Protein AF-A0A6A6H2M7-F1 (afdb_monomer_lite)

pLDDT: mean 72.48, std 18.41, range [35.44, 94.12]

Secondary structure (DSSP, 8-state):
----THHHHHHHHHHHHTSHHHHTS---TTTTTSTTHHHHS-HHHHHHHHHHHHHHHHHH-HHHHHH-PPPTT--TT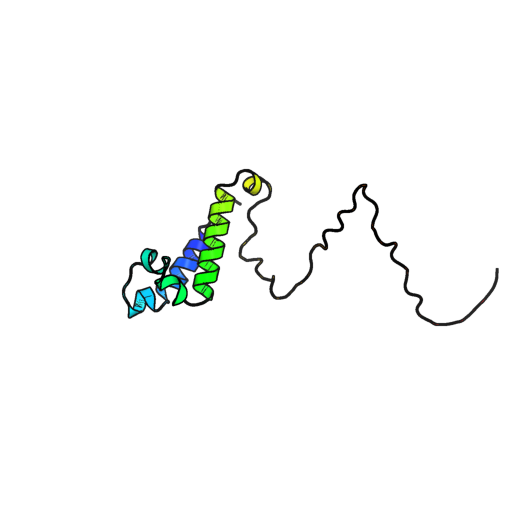TT---S------TTS--SS--PPP----------

Foldseek 3Di:
DALDCVVLVVQLVVQLVPWCCCVPVVDDSVVCLDPPNVVVGDPSNVVSSVVSVQSVVLVVDPVNRVVHDDPPVPPCVVPDPDDDPPQDDDPPDGPDDPDDDDPDDDDDDDD

Organism: Viridothelium virens (NCBI:txid1048519)

Structure (mmCIF, N/CA/C/O backbone):
data_AF-A0A6A6H2M7-F1
#
_entry.id   AF-A0A6A6H2M7-F1
#
loop_
_atom_site.group_PDB
_atom_site.id
_atom_site.type_symbol
_atom_site.label_atom_id
_atom_site.label_alt_id
_atom_site.label_comp_id
_atom_site.label_asym_id
_atom_site.label_entity_id
_atom_site.label_seq_id
_atom_site.pdbx_PDB_ins_code
_atom_site.Cartn_x
_atom_site.Cartn_y
_atom_site.Cartn_z
_atom_site.occupancy
_atom_site.B_iso_or_equiv
_atom_site.auth_seq_id
_atom_site.auth_comp_id
_atom_site.auth_asym_id
_atom_site.auth_atom_id
_atom_site.pdbx_PDB_model_num
ATOM 1 N N . MET A 1 1 ? 5.577 -1.179 -19.231 1.00 47.97 1 MET A N 1
ATOM 2 C CA . MET A 1 1 ? 5.882 0.276 -19.202 1.00 47.97 1 MET A CA 1
ATOM 3 C C . MET A 1 1 ? 4.599 1.019 -19.580 1.00 47.97 1 MET A C 1
ATOM 5 O O . MET A 1 1 ? 3.979 0.557 -20.525 1.00 47.97 1 MET A O 1
ATOM 9 N N . PRO A 1 2 ? 4.151 2.091 -18.899 1.00 48.16 2 PRO A N 1
ATOM 10 C CA . PRO A 1 2 ? 4.833 2.867 -17.879 1.00 48.16 2 PRO A CA 1
ATOM 11 C C . PRO A 1 2 ? 4.536 2.357 -16.466 1.00 48.16 2 PRO A C 1
ATOM 13 O O . PRO A 1 2 ? 3.499 1.774 -16.171 1.00 48.16 2 PRO A O 1
ATOM 16 N N . SER A 1 3 ? 5.510 2.605 -15.609 1.00 61.38 3 SER A N 1
ATOM 17 C CA . SER A 1 3 ? 5.536 2.488 -14.157 1.00 61.38 3 SER A CA 1
ATOM 18 C C . SER A 1 3 ? 4.412 3.284 -13.479 1.00 61.38 3 SER A C 1
ATOM 20 O O . SER A 1 3 ? 4.663 4.333 -12.882 1.00 61.38 3 SER A O 1
ATOM 22 N N . SER A 1 4 ? 3.163 2.848 -13.621 1.00 70.50 4 SER A N 1
ATOM 23 C CA . SER A 1 4 ? 2.044 3.455 -12.910 1.00 70.50 4 SER A CA 1
ATOM 24 C C . SER A 1 4 ? 1.872 2.731 -11.579 1.00 70.50 4 SER A C 1
ATOM 26 O O . SER A 1 4 ? 1.836 1.506 -11.524 1.00 70.50 4 SER A O 1
ATOM 28 N N . CYS A 1 5 ? 1.779 3.474 -10.479 1.00 83.81 5 CYS A N 1
ATOM 29 C CA . CYS A 1 5 ? 1.589 2.899 -9.143 1.00 83.81 5 CYS A CA 1
ATOM 30 C C . CYS A 1 5 ? 0.189 2.284 -8.941 1.00 83.81 5 CYS A C 1
ATOM 32 O O . CYS A 1 5 ? -0.294 2.237 -7.811 1.00 83.81 5 CYS A O 1
ATOM 34 N N . GLN A 1 6 ? -0.494 1.893 -10.021 1.00 86.69 6 GLN A N 1
ATOM 35 C CA . GLN A 1 6 ? -1.862 1.386 -10.026 1.00 86.69 6 GLN A CA 1
ATOM 36 C C . GLN A 1 6 ? -1.941 0.020 -9.347 1.00 86.69 6 GLN A C 1
ATOM 38 O O . GLN A 1 6 ? -2.746 -0.131 -8.434 1.00 86.69 6 GLN A O 1
ATOM 43 N N . ASP A 1 7 ? -1.047 -0.910 -9.687 1.00 86.25 7 ASP A N 1
ATOM 44 C CA . ASP A 1 7 ? -1.048 -2.259 -9.101 1.00 86.25 7 ASP A CA 1
ATOM 45 C C . ASP A 1 7 ? -0.770 -2.217 -7.594 1.00 86.25 7 ASP A C 1
ATOM 47 O O . ASP A 1 7 ? -1.468 -2.840 -6.797 1.00 86.25 7 ASP A O 1
ATOM 51 N N . ILE A 1 8 ? 0.194 -1.388 -7.179 1.00 87.38 8 ILE A N 1
ATOM 52 C CA . ILE A 1 8 ? 0.514 -1.178 -5.761 1.00 87.38 8 ILE A CA 1
ATOM 53 C C . ILE A 1 8 ? -0.660 -0.513 -5.042 1.00 87.38 8 ILE A C 1
ATOM 55 O O . ILE A 1 8 ? -0.989 -0.886 -3.919 1.00 87.38 8 ILE A O 1
ATOM 59 N N . ARG A 1 9 ? -1.324 0.458 -5.682 1.00 90.44 9 ARG A N 1
ATOM 60 C CA . ARG A 1 9 ? -2.515 1.103 -5.119 1.00 90.44 9 ARG A CA 1
ATOM 61 C C . ARG A 1 9 ? -3.657 0.103 -4.950 1.00 90.44 9 ARG A C 1
ATOM 63 O O . ARG A 1 9 ? -4.314 0.140 -3.915 1.00 90.44 9 ARG A O 1
ATOM 70 N N . ALA A 1 10 ? -3.886 -0.770 -5.927 1.00 90.94 10 ALA A N 1
ATOM 71 C CA . ALA A 1 10 ? -4.912 -1.805 -5.858 1.00 90.94 10 ALA A CA 1
ATOM 72 C C . ALA A 1 10 ? -4.607 -2.811 -4.737 1.00 90.94 10 ALA A C 1
ATOM 74 O O . ALA A 1 10 ? -5.476 -3.093 -3.913 1.00 90.94 10 ALA A O 1
ATOM 75 N N . ALA A 1 11 ? -3.354 -3.265 -4.632 1.00 90.69 11 ALA A N 1
ATOM 76 C CA . ALA A 1 11 ? -2.908 -4.140 -3.552 1.00 90.69 11 ALA A CA 1
ATOM 77 C C . ALA A 1 11 ? -3.044 -3.480 -2.168 1.00 90.69 11 ALA A C 1
ATOM 79 O O . ALA A 1 11 ? -3.492 -4.121 -1.218 1.00 90.69 11 ALA A O 1
ATOM 80 N N . LEU A 1 12 ? -2.704 -2.192 -2.047 1.00 91.75 12 LEU A N 1
ATOM 81 C CA . LEU A 1 12 ? -2.853 -1.425 -0.809 1.00 91.75 12 LEU A CA 1
ATOM 82 C C . LEU A 1 12 ? -4.331 -1.261 -0.436 1.00 91.75 12 LEU A C 1
ATOM 84 O O . LEU A 1 12 ? -4.689 -1.481 0.718 1.00 91.75 12 LEU A O 1
ATOM 88 N N . ALA A 1 13 ? -5.197 -0.945 -1.401 1.00 92.38 13 ALA A N 1
ATOM 89 C CA . ALA A 1 13 ? -6.638 -0.849 -1.180 1.00 92.38 13 ALA A CA 1
ATOM 90 C C . ALA A 1 13 ? -7.233 -2.183 -0.700 1.00 92.38 13 ALA A C 1
ATOM 92 O O . ALA A 1 13 ? -7.996 -2.195 0.263 1.00 92.38 13 ALA A O 1
ATOM 93 N N . ALA A 1 14 ? -6.825 -3.304 -1.303 1.00 92.25 14 ALA A N 1
ATOM 94 C CA . ALA A 1 14 ? -7.218 -4.636 -0.850 1.00 92.25 14 ALA A CA 1
ATOM 95 C C . ALA A 1 14 ? -6.693 -4.947 0.563 1.00 92.25 14 ALA A C 1
ATOM 97 O O . ALA A 1 14 ? -7.400 -5.557 1.361 1.00 92.25 14 ALA A O 1
ATOM 98 N N . CYS A 1 15 ? -5.477 -4.506 0.901 1.00 94.12 15 CYS A N 1
ATOM 99 C CA . CYS A 1 15 ? -4.918 -4.679 2.243 1.00 94.12 15 CYS A CA 1
ATOM 100 C C . CYS A 1 15 ? -5.725 -3.908 3.296 1.00 94.12 15 CYS A C 1
ATOM 102 O O . CYS A 1 15 ? -6.094 -4.472 4.320 1.00 94.12 15 CYS A O 1
ATOM 104 N N . LEU A 1 16 ? -6.054 -2.642 3.018 1.00 92.56 16 LEU A N 1
ATOM 105 C CA . LEU A 1 16 ? -6.845 -1.804 3.923 1.00 92.56 16 LEU A CA 1
ATOM 106 C C . LEU A 1 16 ? -8.292 -2.284 4.060 1.00 92.56 16 LEU A C 1
ATOM 108 O O . LEU A 1 16 ? -8.860 -2.171 5.135 1.00 92.56 16 LEU A O 1
ATOM 112 N N . ALA A 1 17 ? -8.888 -2.844 3.006 1.00 90.88 17 ALA A N 1
ATOM 113 C CA . ALA A 1 17 ? -10.233 -3.412 3.087 1.00 90.88 17 ALA A CA 1
ATOM 114 C C . ALA A 1 17 ? -10.318 -4.625 4.031 1.00 90.88 17 ALA A C 1
ATOM 116 O O . ALA A 1 17 ? -11.388 -4.899 4.562 1.00 90.88 17 ALA A O 1
ATOM 117 N N . ASN A 1 18 ? -9.202 -5.332 4.237 1.00 90.69 18 ASN A N 1
ATOM 118 C CA . ASN A 1 18 ? -9.109 -6.486 5.130 1.00 90.69 18 ASN A CA 1
ATOM 119 C C . ASN A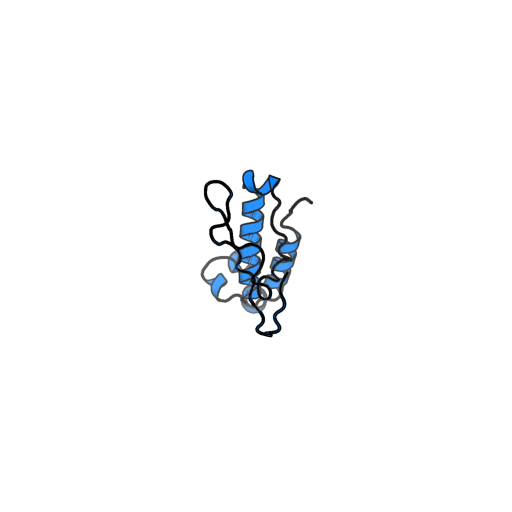 1 18 ? -8.511 -6.146 6.505 1.00 90.69 18 ASN A C 1
ATOM 121 O O . ASN A 1 18 ? -8.374 -7.043 7.331 1.00 90.69 18 ASN A O 1
ATOM 125 N N . SER A 1 19 ? -8.103 -4.896 6.751 1.00 91.81 19 SER A N 1
ATOM 126 C CA . SER A 1 19 ? -7.476 -4.520 8.018 1.00 91.81 19 SER A CA 1
ATOM 127 C C . SER A 1 19 ? -8.502 -4.074 9.058 1.00 91.81 19 SER A C 1
ATOM 129 O O . SER A 1 19 ? -9.540 -3.484 8.740 1.00 91.81 19 SER A O 1
ATOM 131 N N . ASP A 1 20 ? -8.165 -4.295 10.328 1.00 91.44 20 ASP A N 1
ATOM 132 C CA . ASP A 1 20 ? -9.037 -3.974 11.462 1.00 91.44 20 ASP A CA 1
ATOM 133 C C . ASP A 1 20 ? -9.357 -2.474 11.552 1.00 91.44 20 ASP A C 1
ATOM 135 O O . ASP A 1 20 ? -10.467 -2.097 11.922 1.00 91.44 20 ASP A O 1
ATOM 139 N N . CYS A 1 21 ? -8.442 -1.606 11.106 1.00 91.31 21 CYS A N 1
ATOM 140 C CA . CYS A 1 21 ? -8.663 -0.157 11.073 1.00 91.31 21 CYS A CA 1
ATOM 141 C C . CYS A 1 21 ? -9.905 0.248 10.251 1.00 91.31 21 CYS A C 1
ATOM 143 O O . CYS A 1 21 ? -10.613 1.189 10.612 1.00 91.31 21 CYS A O 1
ATOM 145 N N . VAL A 1 22 ? -10.202 -0.463 9.156 1.00 92.88 22 VAL A N 1
ATOM 146 C CA . VAL A 1 22 ? -11.379 -0.177 8.316 1.00 92.88 22 VAL A CA 1
ATOM 147 C C . VAL A 1 22 ? -12.564 -1.063 8.701 1.00 92.88 22 VAL A C 1
ATOM 149 O O . VAL A 1 22 ? -13.698 -0.584 8.730 1.00 92.88 22 VAL A O 1
ATOM 152 N N . LEU A 1 23 ? -12.329 -2.341 9.011 1.00 91.06 23 LEU A N 1
ATOM 153 C CA . LEU A 1 23 ? -13.399 -3.297 9.309 1.00 91.06 23 LEU A CA 1
ATOM 154 C C . LEU A 1 23 ? -14.001 -3.116 10.709 1.00 91.06 23 LEU A C 1
ATOM 156 O O . LEU A 1 23 ? -15.229 -3.126 10.857 1.00 91.06 23 LEU A O 1
ATOM 160 N N . VAL A 1 24 ? -13.147 -2.944 11.718 1.00 90.56 24 VAL A N 1
ATOM 161 C CA . VAL A 1 24 ? -13.530 -2.859 13.133 1.00 90.56 24 VAL A CA 1
ATOM 162 C C . VAL A 1 24 ? -13.745 -1.404 13.526 1.00 90.56 24 VAL A C 1
ATOM 164 O O . VAL A 1 24 ? -14.846 -1.044 13.936 1.00 90.56 24 VAL A O 1
ATOM 167 N N . GLU A 1 25 ? -12.737 -0.552 13.330 1.00 88.19 25 GLU A N 1
ATOM 168 C CA . GLU A 1 25 ? -12.798 0.849 13.773 1.00 88.19 25 GLU A CA 1
ATOM 169 C C . GLU A 1 25 ? -13.568 1.773 12.819 1.00 88.19 25 GLU A C 1
ATOM 171 O O . GLU A 1 25 ? -13.889 2.903 13.178 1.00 88.19 25 GLU A O 1
ATOM 176 N N . ARG A 1 26 ? -13.910 1.299 11.610 1.00 91.00 26 ARG A N 1
ATOM 177 C CA . ARG A 1 26 ? -14.689 2.049 10.601 1.00 91.00 26 ARG A CA 1
ATOM 178 C C . ARG A 1 26 ? -14.061 3.388 10.201 1.00 91.00 26 ARG A C 1
ATOM 180 O O . ARG A 1 26 ? -14.755 4.282 9.709 1.00 91.00 26 ARG A O 1
ATOM 187 N N . ASN A 1 27 ? -12.744 3.507 10.338 1.00 89.31 27 ASN A N 1
ATOM 188 C CA . ASN A 1 27 ? -12.007 4.672 9.875 1.00 89.31 27 ASN A CA 1
ATOM 189 C C . ASN A 1 27 ? -11.964 4.712 8.342 1.00 89.31 27 ASN A C 1
ATOM 191 O O . ASN A 1 27 ? -12.052 3.692 7.650 1.00 89.31 27 ASN A O 1
ATOM 195 N N . LYS A 1 28 ? -11.790 5.910 7.775 1.00 91.62 28 LYS A N 1
ATOM 196 C CA . LYS A 1 28 ? -11.544 6.035 6.334 1.00 91.62 28 LYS A CA 1
ATOM 197 C C . LYS A 1 28 ? -10.166 5.454 6.024 1.00 91.62 28 LYS A C 1
ATOM 199 O O . LYS A 1 28 ? -9.200 5.707 6.739 1.00 91.62 28 LYS A O 1
ATOM 204 N N . ALA A 1 29 ? -10.042 4.777 4.883 1.00 89.75 29 ALA A N 1
ATOM 205 C CA . ALA A 1 29 ? -8.777 4.191 4.429 1.00 89.75 29 ALA A CA 1
ATOM 206 C C . ALA A 1 29 ? -7.602 5.196 4.406 1.00 89.75 29 ALA A C 1
ATOM 208 O O . ALA A 1 29 ? -6.459 4.823 4.651 1.00 89.75 29 ALA A O 1
ATOM 209 N N . GLY A 1 30 ? -7.875 6.479 4.135 1.00 89.50 30 GLY A N 1
ATOM 210 C CA . GLY A 1 30 ? -6.862 7.539 4.174 1.00 89.50 30 GLY A CA 1
ATOM 211 C C . GLY A 1 30 ? -6.383 7.906 5.583 1.00 89.50 30 GLY A C 1
ATOM 212 O O . GLY A 1 30 ? -5.221 8.270 5.741 1.00 89.50 30 GLY A O 1
ATOM 213 N N . ASP A 1 31 ? -7.244 7.775 6.592 1.00 91.00 31 ASP A N 1
ATOM 214 C CA . ASP A 1 31 ? -6.909 8.074 7.987 1.00 91.00 31 ASP A CA 1
ATOM 215 C C . ASP A 1 31 ? -6.111 6.926 8.619 1.00 91.00 31 ASP A C 1
ATOM 217 O O . ASP A 1 31 ? -5.167 7.181 9.359 1.00 91.00 31 ASP A O 1
ATOM 221 N N . CYS A 1 32 ? -6.355 5.678 8.198 1.00 91.75 32 CYS A N 1
ATOM 222 C CA . CYS A 1 32 ? -5.531 4.520 8.573 1.00 91.75 32 CYS A CA 1
ATOM 223 C C . CYS A 1 32 ? -4.059 4.636 8.128 1.00 91.75 32 CYS A C 1
ATOM 225 O O . CYS A 1 32 ? -3.185 3.971 8.673 1.00 91.75 32 CYS A O 1
ATOM 227 N N . LEU A 1 33 ? -3.761 5.460 7.116 1.00 91.31 33 LEU A N 1
ATOM 228 C CA . LEU A 1 33 ? -2.398 5.670 6.610 1.00 91.31 33 LEU A CA 1
ATOM 229 C C . LEU A 1 33 ? -1.648 6.815 7.311 1.00 91.31 33 LEU A C 1
ATOM 231 O O . LEU A 1 33 ? -0.497 7.092 6.947 1.00 91.31 33 LEU A O 1
ATOM 235 N N . ARG A 1 34 ? -2.275 7.472 8.293 1.00 91.00 34 ARG A N 1
ATOM 236 C CA . ARG A 1 34 ? -1.683 8.538 9.107 1.00 91.00 34 ARG A CA 1
ATOM 237 C C . ARG A 1 34 ? -1.319 8.029 10.500 1.00 91.00 34 ARG A C 1
ATOM 239 O O . ARG A 1 34 ? -1.904 7.077 11.008 1.00 91.00 34 ARG A O 1
ATOM 246 N N . GLU A 1 35 ? -0.332 8.665 11.114 1.00 90.19 35 GLU A N 1
ATOM 247 C CA . GLU A 1 35 ? -0.013 8.423 12.522 1.00 90.19 35 GLU A CA 1
ATOM 248 C C . GLU A 1 35 ? -1.185 8.882 13.407 1.00 90.19 35 GLU A C 1
ATOM 250 O O . GLU A 1 35 ? -1.804 9.905 13.090 1.00 90.19 35 GLU A O 1
ATOM 255 N N . PRO A 1 36 ? -1.522 8.150 14.489 1.00 88.81 36 PRO A N 1
ATOM 256 C CA . PRO A 1 36 ? -0.842 6.962 15.040 1.00 88.81 36 PRO A CA 1
ATOM 257 C C . PRO A 1 36 ? -1.335 5.602 14.491 1.00 88.81 36 PRO A C 1
ATOM 259 O O . PRO A 1 36 ? -0.743 4.566 14.777 1.00 88.81 36 PRO A O 1
ATOM 262 N N . LEU A 1 37 ? -2.392 5.580 13.675 1.00 87.75 37 LEU A N 1
ATOM 263 C CA . LEU A 1 37 ? -3.070 4.347 13.232 1.00 87.75 37 LEU A CA 1
ATOM 264 C C . LEU A 1 37 ? -2.227 3.484 12.276 1.00 87.75 37 LEU A C 1
ATOM 266 O O . LEU A 1 37 ? -2.488 2.299 12.102 1.00 87.75 37 LEU A O 1
ATOM 270 N N . VAL A 1 38 ? -1.190 4.049 11.658 1.00 88.56 38 VAL A N 1
ATOM 271 C CA . VAL A 1 38 ? -0.266 3.286 10.800 1.00 88.56 38 VAL A CA 1
ATOM 272 C C . VAL A 1 38 ? 0.430 2.161 11.558 1.00 88.56 38 VAL A C 1
ATOM 274 O O . VAL A 1 38 ? 0.690 1.110 10.971 1.00 88.56 38 VAL A O 1
ATOM 277 N N . GLU A 1 39 ? 0.753 2.376 12.832 1.00 86.69 39 GLU A N 1
ATOM 278 C CA . GLU A 1 39 ? 1.511 1.406 13.625 1.00 86.69 39 GLU A CA 1
ATOM 279 C C . GLU A 1 39 ? 0.673 0.179 13.986 1.00 86.69 39 GLU A C 1
ATOM 281 O O . GLU A 1 39 ? 1.213 -0.919 14.084 1.00 86.69 39 GLU A O 1
ATOM 286 N N . THR A 1 40 ? -0.649 0.339 14.097 1.00 88.19 40 THR A N 1
ATOM 287 C CA . THR A 1 40 ? -1.579 -0.763 14.383 1.00 88.19 40 THR A CA 1
ATOM 288 C C . THR A 1 40 ? -1.908 -1.597 13.144 1.00 88.19 40 THR A C 1
ATOM 290 O O . THR A 1 40 ? -2.455 -2.693 13.262 1.00 88.19 40 THR A O 1
ATOM 293 N N . LEU A 1 41 ? -1.571 -1.115 11.940 1.00 87.88 41 LEU A N 1
ATOM 294 C CA . LEU A 1 41 ? -1.800 -1.863 10.707 1.00 87.88 41 LEU A CA 1
ATOM 295 C C . LEU A 1 41 ? -0.862 -3.077 10.582 1.00 87.88 41 LEU A C 1
ATOM 297 O O . LEU A 1 41 ? 0.308 -3.003 10.956 1.00 87.88 41 LEU A O 1
ATOM 301 N N . PRO A 1 42 ? -1.314 -4.160 9.921 1.00 91.19 42 PRO A N 1
ATOM 302 C CA . PRO A 1 42 ? -0.464 -5.304 9.613 1.00 91.19 42 PRO A CA 1
ATOM 303 C C . PRO A 1 42 ? 0.793 -4.914 8.822 1.00 91.19 42 PRO A C 1
ATOM 305 O O . PRO A 1 42 ? 0.741 -4.070 7.918 1.00 91.19 42 PRO A O 1
ATOM 308 N N . THR A 1 43 ? 1.901 -5.615 9.077 1.00 89.56 43 THR A N 1
ATOM 309 C CA . THR A 1 43 ? 3.208 -5.404 8.419 1.00 89.56 43 THR A CA 1
ATOM 310 C C . THR A 1 43 ? 3.112 -5.400 6.892 1.00 89.56 43 THR A C 1
ATOM 312 O O . THR A 1 43 ? 3.734 -4.573 6.226 1.00 89.56 43 THR A O 1
ATOM 315 N N . ARG A 1 44 ? 2.249 -6.249 6.320 1.00 90.06 44 ARG A N 1
ATOM 316 C CA . ARG A 1 44 ? 1.956 -6.275 4.879 1.00 90.06 44 ARG A CA 1
ATOM 317 C C . ARG A 1 44 ? 1.432 -4.931 4.358 1.00 90.06 44 ARG A C 1
ATOM 319 O O . ARG A 1 44 ? 1.869 -4.467 3.306 1.00 90.06 44 ARG A O 1
ATOM 326 N N . CYS A 1 45 ? 0.504 -4.291 5.070 1.00 91.25 45 CYS A N 1
ATOM 327 C CA . CYS A 1 45 ? -0.047 -3.002 4.645 1.00 91.25 45 CYS A CA 1
ATOM 328 C C . CYS A 1 45 ? 0.981 -1.873 4.822 1.00 91.25 45 CYS A C 1
ATOM 330 O O . CYS A 1 45 ? 1.040 -0.967 3.989 1.00 91.25 45 CYS A O 1
ATOM 332 N N . GLN A 1 46 ? 1.834 -1.950 5.849 1.00 91.75 46 GLN A N 1
ATOM 333 C CA . GLN A 1 46 ? 2.940 -1.006 6.049 1.00 91.75 46 GLN A CA 1
ATOM 334 C C . GLN A 1 46 ? 3.983 -1.096 4.919 1.00 91.75 46 GLN A C 1
ATOM 336 O O . GLN A 1 46 ? 4.404 -0.068 4.383 1.00 91.75 46 GLN A O 1
ATOM 341 N N . GLN A 1 47 ? 4.329 -2.309 4.476 1.00 90.31 47 GLN A N 1
ATOM 342 C CA . GLN A 1 47 ? 5.207 -2.530 3.318 1.00 90.31 47 GLN A CA 1
ATOM 343 C C . GLN A 1 47 ? 4.599 -1.967 2.027 1.00 90.31 47 GLN A C 1
ATOM 345 O O . GLN A 1 47 ? 5.275 -1.264 1.273 1.00 90.31 47 GLN A O 1
ATOM 350 N N . LEU A 1 48 ? 3.303 -2.200 1.793 1.00 91.00 48 LEU A N 1
ATOM 351 C CA . LEU A 1 48 ? 2.597 -1.644 0.635 1.00 91.00 48 LEU A CA 1
ATOM 352 C C . LEU A 1 48 ? 2.544 -0.109 0.673 1.00 91.00 48 LEU A C 1
ATOM 354 O O . LEU A 1 48 ? 2.718 0.528 -0.367 1.00 91.00 48 LEU A O 1
ATOM 358 N N . LYS A 1 49 ? 2.365 0.501 1.854 1.00 91.06 49 LYS A N 1
ATOM 359 C CA . LYS A 1 49 ? 2.454 1.960 2.045 1.00 91.06 49 LYS A CA 1
ATOM 360 C C . LYS A 1 49 ? 3.838 2.478 1.647 1.00 91.06 49 LYS A C 1
ATOM 362 O O . LYS A 1 49 ? 3.919 3.457 0.901 1.00 91.06 49 LYS A O 1
ATOM 367 N N . HIS A 1 50 ? 4.905 1.828 2.115 1.00 90.00 50 HIS A N 1
ATOM 368 C CA . HIS A 1 50 ? 6.279 2.198 1.768 1.00 90.00 50 HIS A CA 1
ATOM 369 C C . HIS A 1 50 ? 6.516 2.099 0.254 1.00 90.00 50 HIS A C 1
ATOM 371 O O . HIS A 1 50 ? 6.873 3.094 -0.382 1.00 90.00 50 HIS A O 1
ATOM 377 N N . GLY A 1 51 ? 6.200 0.946 -0.345 1.00 88.56 51 GLY A N 1
ATOM 378 C CA . GLY A 1 51 ? 6.357 0.717 -1.782 1.00 88.56 51 GLY A CA 1
ATOM 379 C C . GLY A 1 51 ? 5.529 1.675 -2.643 1.00 88.56 51 GLY A C 1
ATOM 380 O O . GLY A 1 51 ? 5.992 2.140 -3.686 1.00 88.56 51 GLY A O 1
ATOM 381 N N . TYR A 1 52 ? 4.329 2.059 -2.198 1.00 89.31 52 TYR A N 1
ATOM 382 C CA . TYR A 1 52 ? 3.519 3.070 -2.882 1.00 89.31 52 TYR A CA 1
ATOM 383 C C . TYR A 1 52 ? 4.168 4.464 -2.835 1.00 89.31 52 TYR A C 1
ATOM 385 O O . TYR A 1 52 ? 4.164 5.186 -3.840 1.00 89.31 52 TYR A O 1
ATOM 393 N N . GLY A 1 53 ? 4.763 4.834 -1.696 1.00 89.88 53 GLY A N 1
ATOM 394 C CA . GLY A 1 53 ? 5.519 6.077 -1.532 1.00 89.88 53 GLY A CA 1
ATOM 395 C C . GLY A 1 53 ? 6.746 6.139 -2.441 1.00 89.88 53 GLY A C 1
ATOM 396 O O . GLY A 1 53 ? 6.942 7.130 -3.153 1.00 89.88 53 GLY A O 1
ATOM 397 N N . GLU A 1 54 ? 7.529 5.062 -2.492 1.00 86.31 54 GLU A N 1
ATOM 398 C CA . GLU A 1 54 ? 8.681 4.945 -3.392 1.00 86.31 54 GLU A CA 1
ATOM 399 C C . GLU A 1 54 ? 8.271 4.968 -4.859 1.00 86.31 54 GLU A C 1
ATOM 401 O O . GLU A 1 54 ? 8.894 5.661 -5.671 1.00 86.31 54 GLU A O 1
ATOM 406 N N . CYS A 1 55 ? 7.176 4.281 -5.189 1.00 85.75 55 CYS A N 1
ATOM 407 C CA . CYS A 1 55 ? 6.651 4.275 -6.538 1.00 85.75 55 CYS A CA 1
ATOM 408 C C . CYS A 1 55 ? 6.302 5.698 -6.996 1.00 85.75 55 CYS A C 1
ATOM 410 O O . CYS A 1 55 ? 6.772 6.153 -8.044 1.00 85.75 55 CYS A O 1
ATOM 412 N N . LYS A 1 56 ? 5.556 6.448 -6.173 1.00 85.94 56 LYS A N 1
ATOM 413 C CA . LYS A 1 56 ? 5.164 7.829 -6.481 1.00 85.94 56 LYS A CA 1
ATOM 414 C C . LYS A 1 56 ? 6.377 8.763 -6.545 1.00 85.94 56 LYS A C 1
ATOM 416 O O . LYS A 1 56 ? 6.442 9.617 -7.428 1.00 85.94 56 LYS A O 1
ATOM 421 N N . LYS A 1 57 ? 7.366 8.570 -5.666 1.00 85.75 57 LYS A N 1
ATOM 422 C CA . LYS A 1 57 ? 8.634 9.316 -5.688 1.00 85.75 57 LYS A CA 1
ATOM 423 C C . LYS A 1 57 ? 9.398 9.081 -6.994 1.00 85.75 57 LYS A C 1
ATOM 425 O O . LYS A 1 57 ? 9.874 10.041 -7.590 1.00 85.75 57 LYS A O 1
ATOM 430 N N . GLY A 1 58 ? 9.454 7.840 -7.477 1.00 82.25 58 GLY A N 1
ATOM 431 C CA . GLY A 1 58 ? 10.060 7.500 -8.766 1.00 82.25 58 GLY A CA 1
ATOM 432 C C . GLY A 1 58 ? 9.322 8.066 -9.981 1.00 82.25 58 GLY A C 1
ATOM 433 O O . GLY A 1 58 ? 9.956 8.399 -10.978 1.00 82.25 58 GLY A O 1
ATOM 434 N N . MET A 1 59 ? 8.001 8.259 -9.885 1.00 79.06 59 MET A N 1
ATOM 435 C CA . MET A 1 59 ? 7.236 8.962 -10.920 1.00 79.06 59 MET A CA 1
ATOM 436 C C . MET A 1 59 ? 7.525 10.467 -10.946 1.00 79.06 59 MET A C 1
ATOM 438 O O . MET A 1 59 ? 7.446 11.072 -12.010 1.00 79.06 59 MET A O 1
ATOM 442 N N . ILE A 1 60 ? 7.843 11.097 -9.813 1.00 81.69 60 ILE A N 1
ATOM 443 C CA . ILE A 1 60 ? 8.128 12.543 -9.742 1.00 81.69 60 ILE A CA 1
ATOM 444 C C . ILE A 1 60 ? 9.591 12.834 -10.111 1.00 81.69 60 ILE A C 1
ATOM 446 O O . I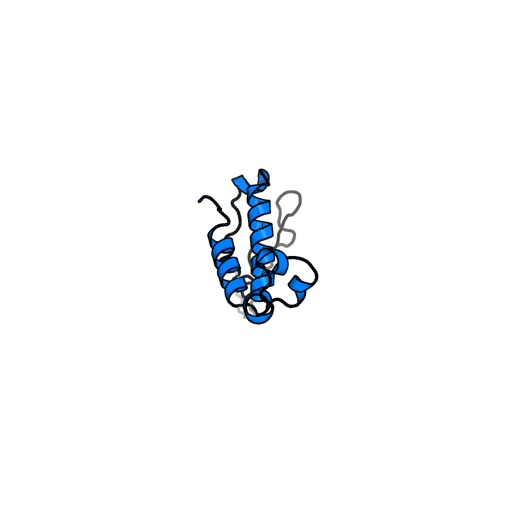LE A 1 60 ? 9.870 13.821 -10.790 1.00 81.69 60 ILE A O 1
ATOM 450 N N . ASP A 1 61 ? 10.515 11.959 -9.718 1.00 80.00 61 ASP A N 1
ATOM 451 C CA . ASP A 1 61 ? 11.947 12.113 -9.966 1.00 80.00 61 ASP A CA 1
ATOM 452 C C . ASP A 1 61 ? 12.319 11.817 -11.432 1.00 80.00 61 ASP A C 1
ATOM 454 O O . ASP A 1 61 ? 12.354 10.666 -11.874 1.00 80.00 61 ASP A O 1
ATOM 458 N N . MET A 1 62 ? 12.667 12.868 -12.183 1.00 65.50 62 MET A N 1
ATOM 459 C CA . MET A 1 62 ? 13.080 12.781 -13.592 1.00 65.50 62 MET A CA 1
ATOM 460 C C . MET A 1 62 ? 14.259 11.826 -13.811 1.00 65.50 62 MET A C 1
ATOM 462 O O . MET A 1 62 ? 14.331 11.164 -14.846 1.00 65.50 62 MET A O 1
ATOM 466 N N . ARG A 1 63 ? 15.165 11.696 -12.833 1.00 74.31 63 ARG A N 1
ATOM 467 C CA . ARG A 1 63 ? 16.352 10.836 -12.936 1.00 74.31 63 ARG A CA 1
ATOM 468 C C . ARG A 1 63 ? 15.992 9.347 -12.864 1.00 74.31 63 ARG A C 1
ATOM 470 O O . ARG A 1 63 ? 16.712 8.519 -13.430 1.00 74.31 63 ARG A O 1
ATOM 477 N N . LYS A 1 64 ? 14.878 9.011 -12.203 1.00 68.88 64 LYS A N 1
ATOM 478 C CA . LYS A 1 64 ? 14.347 7.642 -12.073 1.00 68.88 64 LYS A CA 1
ATOM 479 C C . LYS A 1 64 ? 13.416 7.245 -13.219 1.00 68.88 64 LYS A C 1
ATOM 481 O O . LYS A 1 64 ? 13.296 6.059 -13.506 1.00 68.88 64 LYS A O 1
ATOM 486 N N . ARG A 1 65 ? 12.844 8.211 -13.947 1.00 66.12 65 ARG A N 1
ATOM 487 C CA . ARG A 1 65 ? 12.020 7.947 -15.143 1.00 66.12 65 ARG A CA 1
ATOM 488 C C . ARG A 1 65 ? 12.793 7.249 -16.267 1.00 66.12 65 ARG A C 1
ATOM 490 O O . ARG A 1 65 ? 12.226 6.393 -16.933 1.00 66.12 65 ARG A O 1
ATOM 497 N N . PHE A 1 66 ? 14.078 7.569 -16.444 1.00 59.25 66 PHE A N 1
ATOM 498 C CA . PHE A 1 66 ? 14.909 6.979 -17.505 1.00 59.25 66 PHE A CA 1
ATOM 499 C C . PHE A 1 66 ? 15.445 5.584 -17.176 1.00 59.25 66 PHE A C 1
ATOM 501 O O . PHE A 1 66 ? 15.608 4.766 -18.072 1.00 59.25 66 PHE A O 1
ATOM 508 N N . ARG A 1 67 ? 15.720 5.303 -15.897 1.00 66.75 67 ARG A N 1
ATOM 509 C CA . ARG A 1 67 ? 16.215 3.988 -15.449 1.00 66.75 67 ARG A CA 1
ATOM 510 C C . ARG A 1 67 ? 15.090 2.996 -15.135 1.00 66.75 67 ARG A C 1
ATOM 512 O O . ARG A 1 67 ? 15.369 1.826 -14.912 1.00 66.75 67 ARG A O 1
ATOM 519 N N . GLY A 1 68 ? 13.838 3.457 -15.150 1.00 61.72 68 GLY A N 1
ATOM 520 C CA . GLY A 1 68 ? 12.676 2.671 -14.755 1.00 61.72 68 GLY A CA 1
ATOM 521 C C . GLY A 1 68 ? 12.564 2.553 -13.236 1.00 61.72 68 GLY A C 1
ATOM 522 O O . GLY A 1 68 ? 13.554 2.445 -12.513 1.00 61.72 68 GLY A O 1
ATOM 523 N N . ASN A 1 69 ? 11.334 2.585 -12.731 1.00 61.78 69 ASN A N 1
ATOM 524 C CA . ASN A 1 69 ? 11.084 2.202 -11.346 1.00 61.78 69 ASN A CA 1
ATOM 525 C C . ASN A 1 69 ? 11.256 0.688 -11.208 1.00 61.78 69 ASN A C 1
ATOM 527 O O . ASN A 1 69 ? 10.777 -0.057 -12.065 1.00 61.78 69 ASN A O 1
ATOM 531 N N . LYS A 1 70 ? 11.902 0.243 -10.124 1.00 64.06 70 LYS A N 1
ATOM 532 C CA . LYS A 1 70 ? 12.030 -1.184 -9.813 1.00 64.06 70 LYS A CA 1
ATOM 533 C C . LYS A 1 70 ? 10.626 -1.804 -9.694 1.00 64.06 70 LYS A C 1
ATOM 535 O O . LYS A 1 70 ? 9.764 -1.183 -9.061 1.00 64.06 70 LYS A O 1
ATOM 540 N N . PRO A 1 71 ? 10.354 -2.974 -10.297 1.00 63.00 71 PRO A N 1
ATOM 541 C CA . PRO A 1 71 ? 9.079 -3.647 -10.098 1.00 63.00 71 PRO A CA 1
ATOM 542 C C . PRO A 1 71 ? 8.975 -4.074 -8.635 1.00 63.00 71 PRO A C 1
ATOM 544 O O . PRO A 1 71 ? 9.887 -4.708 -8.116 1.00 63.00 71 PRO A O 1
ATOM 547 N N . ILE A 1 72 ? 7.853 -3.776 -7.980 1.00 59.78 72 ILE A N 1
ATOM 548 C CA . ILE A 1 72 ? 7.617 -4.222 -6.598 1.00 59.78 72 ILE A CA 1
ATOM 549 C C . ILE A 1 72 ? 7.550 -5.755 -6.479 1.00 59.78 72 ILE A C 1
ATOM 551 O O . ILE A 1 72 ? 7.699 -6.299 -5.396 1.00 59.78 72 ILE A O 1
ATOM 555 N N . SER A 1 73 ? 7.340 -6.465 -7.593 1.00 56.25 73 SER A N 1
ATOM 556 C CA . SER A 1 73 ? 7.394 -7.929 -7.652 1.00 56.25 73 SER A CA 1
ATOM 557 C C . SER A 1 73 ? 8.815 -8.488 -7.526 1.00 56.25 73 SER A C 1
ATOM 559 O O . SER A 1 73 ? 8.969 -9.688 -7.338 1.00 56.25 73 SER A O 1
ATOM 561 N N . VAL A 1 74 ? 9.847 -7.639 -7.580 1.00 50.34 74 VAL A N 1
ATOM 562 C CA . VAL A 1 74 ? 11.237 -7.996 -7.259 1.00 50.34 74 VAL A CA 1
ATOM 563 C C . VAL A 1 74 ? 11.492 -7.667 -5.787 1.00 50.34 74 VAL A C 1
ATOM 565 O O . VAL A 1 74 ? 12.367 -6.892 -5.437 1.00 50.34 74 VAL A O 1
ATOM 568 N N . SER A 1 75 ? 10.646 -8.198 -4.906 1.00 49.19 75 SER A N 1
ATOM 569 C CA . SER A 1 75 ? 10.943 -8.323 -3.472 1.00 49.19 75 SER A CA 1
ATOM 570 C C . SER A 1 75 ? 11.301 -9.765 -3.116 1.00 49.19 75 SER A C 1
ATOM 572 O O . SER A 1 75 ? 11.241 -10.155 -1.956 1.00 49.19 75 SER A O 1
ATOM 574 N N . THR A 1 76 ? 11.795 -10.532 -4.091 1.00 47.94 76 THR A N 1
ATOM 575 C CA . THR A 1 76 ? 12.687 -11.683 -3.868 1.00 47.94 76 THR A CA 1
ATOM 576 C C . THR A 1 76 ? 14.044 -11.240 -3.289 1.00 47.94 76 THR A C 1
ATOM 578 O O . THR A 1 76 ? 15.070 -11.849 -3.551 1.00 47.94 76 THR A O 1
ATOM 581 N N . GLU A 1 77 ? 14.078 -10.157 -2.511 1.00 48.66 77 GLU A N 1
ATOM 582 C CA . GLU A 1 77 ? 15.269 -9.636 -1.832 1.00 48.66 77 GLU A CA 1
ATOM 583 C C . GLU A 1 77 ? 15.372 -10.188 -0.395 1.00 48.66 77 GLU A C 1
ATOM 585 O O . GLU A 1 77 ? 16.224 -9.757 0.373 1.00 48.66 77 GLU A O 1
ATOM 59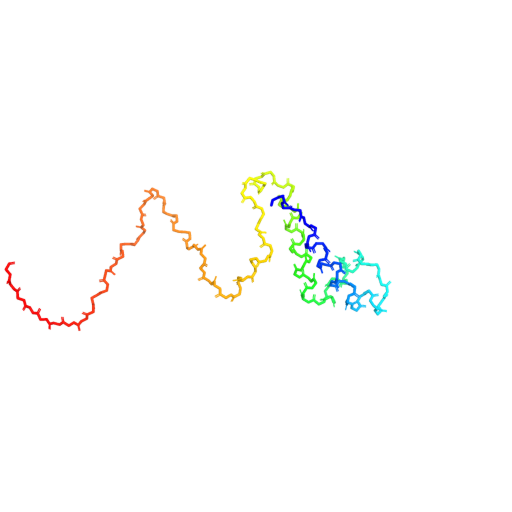0 N N . ILE A 1 78 ? 14.537 -11.179 -0.033 1.00 53.28 78 ILE A N 1
ATOM 591 C CA . ILE A 1 78 ? 14.760 -12.027 1.153 1.00 53.28 78 ILE A CA 1
ATOM 592 C C . ILE A 1 78 ? 15.566 -13.300 0.815 1.00 53.28 78 ILE A C 1
ATOM 594 O O . ILE A 1 78 ? 16.135 -13.894 1.723 1.00 53.28 78 ILE A O 1
ATOM 598 N N . GLU A 1 79 ? 15.734 -13.689 -0.459 1.00 50.81 79 GLU A N 1
ATOM 599 C CA . GLU A 1 79 ? 16.416 -14.960 -0.799 1.00 50.81 79 GLU A CA 1
ATOM 600 C C . GLU A 1 79 ? 17.679 -14.861 -1.666 1.00 50.81 79 GLU A C 1
ATOM 602 O O . GLU A 1 79 ? 18.357 -15.867 -1.850 1.00 50.81 79 GLU A O 1
ATOM 607 N N . ALA A 1 80 ? 18.081 -13.683 -2.143 1.00 41.12 80 ALA A N 1
ATOM 608 C CA . ALA A 1 80 ? 19.333 -13.562 -2.889 1.00 41.12 80 ALA A CA 1
ATOM 609 C C . ALA A 1 80 ? 20.087 -12.291 -2.507 1.00 41.12 80 ALA A C 1
ATOM 611 O O . ALA A 1 80 ? 19.909 -11.218 -3.080 1.00 41.12 80 ALA A O 1
ATOM 612 N N . GLY A 1 81 ? 20.993 -12.435 -1.541 1.00 47.28 81 GLY A N 1
ATOM 613 C CA . GLY A 1 81 ? 22.173 -11.587 -1.467 1.00 47.28 81 GLY A CA 1
ATOM 614 C C . GLY A 1 81 ? 23.055 -11.829 -2.693 1.00 47.28 81 GLY A C 1
ATOM 615 O O . GLY A 1 81 ? 23.982 -12.621 -2.627 1.00 47.28 81 GLY A O 1
ATOM 616 N N . ALA A 1 82 ? 22.716 -11.192 -3.807 1.00 49.00 82 ALA A N 1
ATOM 617 C CA . ALA A 1 82 ? 23.493 -10.977 -5.031 1.00 49.00 82 ALA A CA 1
ATOM 618 C C . ALA A 1 82 ? 22.483 -10.336 -5.997 1.00 49.00 82 ALA A C 1
ATOM 620 O O . ALA A 1 82 ? 21.436 -10.905 -6.251 1.00 49.00 82 ALA A O 1
ATOM 621 N N . ASP A 1 83 ? 22.626 -9.087 -6.424 1.00 45.91 83 ASP A N 1
ATOM 622 C CA . ASP A 1 83 ? 23.541 -8.784 -7.511 1.00 45.91 83 ASP A CA 1
ATOM 623 C C . ASP A 1 83 ? 24.044 -7.346 -7.428 1.00 45.91 83 ASP A C 1
ATOM 625 O O . ASP A 1 83 ? 23.380 -6.377 -7.811 1.00 45.91 83 ASP A O 1
ATOM 629 N N . ASN A 1 84 ? 25.261 -7.259 -6.905 1.00 49.81 84 ASN A N 1
ATOM 630 C CA . ASN A 1 84 ? 26.426 -6.529 -7.400 1.00 49.81 84 ASN A CA 1
ATOM 631 C C . ASN A 1 84 ? 27.179 -6.031 -6.162 1.00 49.81 84 ASN A C 1
ATOM 633 O O . ASN A 1 84 ? 26.798 -4.993 -5.613 1.00 49.81 84 ASN A O 1
ATOM 637 N N . PRO A 1 85 ? 28.263 -6.697 -5.710 1.00 45.72 85 PRO A N 1
ATOM 638 C CA . PRO A 1 85 ? 29.262 -5.948 -4.973 1.00 45.72 85 PRO A CA 1
ATOM 639 C C . PRO A 1 85 ? 29.688 -4.841 -5.930 1.00 45.72 85 PRO A C 1
ATOM 641 O O . PRO A 1 85 ? 30.163 -5.097 -7.038 1.00 45.72 85 PRO A O 1
ATOM 644 N N . SER A 1 86 ? 29.403 -3.602 -5.553 1.00 53.34 86 SER A N 1
ATOM 645 C CA . SER A 1 86 ? 29.864 -2.421 -6.255 1.00 53.34 86 SER A CA 1
ATOM 646 C C . SER A 1 86 ? 31.391 -2.397 -6.187 1.00 53.34 86 SER A C 1
ATOM 648 O O . SER A 1 86 ? 31.977 -1.684 -5.378 1.00 53.34 86 SER A O 1
ATOM 650 N N . ASN A 1 87 ? 32.036 -3.192 -7.040 1.00 58.47 87 ASN A N 1
ATOM 651 C CA . ASN A 1 87 ? 33.461 -3.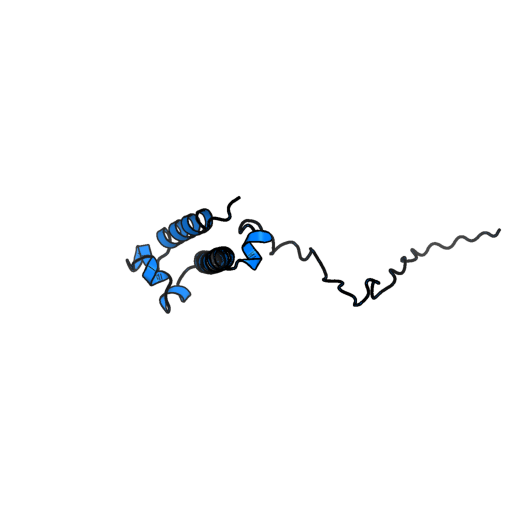152 -7.315 1.00 58.47 87 ASN A CA 1
ATOM 652 C C . ASN A 1 87 ? 33.713 -1.927 -8.195 1.00 58.47 87 ASN A C 1
ATOM 654 O O . ASN A 1 87 ? 34.037 -2.034 -9.375 1.00 58.47 87 ASN A O 1
ATOM 658 N N . GLN A 1 88 ? 33.514 -0.739 -7.632 1.00 61.84 88 GLN A N 1
ATOM 659 C CA . GLN A 1 88 ? 34.053 0.472 -8.223 1.00 61.84 88 GLN A CA 1
ATOM 660 C C . GLN A 1 88 ? 35.450 0.677 -7.659 1.00 61.84 88 GLN A C 1
ATOM 662 O O . GLN A 1 88 ? 35.617 1.135 -6.533 1.00 61.84 88 GLN A O 1
ATOM 667 N N . LEU A 1 89 ? 36.455 0.349 -8.467 1.00 56.72 89 LEU A N 1
ATOM 668 C CA . LEU A 1 89 ? 37.782 0.909 -8.283 1.00 56.72 89 LEU A CA 1
ATOM 669 C C . LEU A 1 89 ? 37.941 2.120 -9.177 1.00 56.72 89 LEU A C 1
ATOM 671 O O . LEU A 1 89 ? 37.719 2.070 -10.390 1.00 56.72 89 LEU A O 1
ATOM 675 N N . TYR A 1 90 ? 38.382 3.202 -8.551 1.00 56.00 90 TYR A N 1
ATOM 676 C CA . TYR A 1 90 ? 38.953 4.340 -9.239 1.00 56.00 90 TYR A CA 1
ATOM 677 C C . TYR A 1 90 ? 39.993 3.831 -10.259 1.00 56.00 90 TYR A C 1
ATOM 679 O O . TYR A 1 90 ? 40.890 3.068 -9.906 1.00 56.00 90 TYR A O 1
ATOM 687 N N . ALA A 1 91 ? 39.824 4.217 -11.527 1.00 63.62 91 ALA A N 1
ATOM 688 C CA . ALA A 1 91 ? 40.639 3.820 -12.685 1.00 63.62 91 ALA A CA 1
ATOM 689 C C . ALA A 1 91 ? 40.508 2.369 -13.223 1.00 63.62 91 ALA A C 1
ATOM 691 O O . ALA A 1 91 ? 41.374 1.920 -13.972 1.00 63.62 91 ALA A O 1
ATOM 692 N N . GLY A 1 92 ? 39.411 1.651 -12.941 1.00 60.75 92 GLY A N 1
ATOM 693 C CA . GLY A 1 92 ? 38.986 0.516 -13.783 1.00 60.75 92 GLY A CA 1
ATOM 694 C C . GLY A 1 92 ? 39.827 -0.767 -13.701 1.00 60.75 92 GLY A C 1
ATOM 695 O O . GLY A 1 92 ? 39.779 -1.581 -14.620 1.00 60.75 92 GLY A O 1
ATOM 696 N N . LYS A 1 93 ? 40.575 -0.985 -12.614 1.00 61.53 93 LYS A N 1
ATOM 697 C CA . LYS A 1 93 ? 41.255 -2.264 -12.335 1.00 61.53 93 LYS A CA 1
ATOM 698 C C . LYS A 1 93 ? 40.715 -2.882 -11.039 1.00 61.53 93 LYS A C 1
ATOM 700 O O . LYS A 1 93 ? 40.531 -2.129 -10.093 1.00 61.53 93 LYS A O 1
ATOM 705 N N . PRO A 1 94 ? 40.448 -4.200 -10.961 1.00 59.28 94 PRO A N 1
ATOM 706 C CA . PRO A 1 94 ? 39.960 -4.847 -9.737 1.00 59.28 94 PRO A CA 1
ATOM 707 C C . PRO A 1 94 ? 40.988 -4.754 -8.587 1.00 59.28 94 PRO A C 1
ATOM 709 O O . PRO A 1 94 ? 42.184 -4.894 -8.830 1.00 59.28 94 PRO A O 1
ATOM 712 N N . ALA A 1 95 ? 40.531 -4.543 -7.342 1.00 59.84 95 ALA A N 1
ATOM 713 C CA . ALA A 1 95 ? 41.380 -4.379 -6.143 1.00 59.84 95 ALA A CA 1
ATOM 714 C C . ALA A 1 95 ? 42.132 -5.655 -5.748 1.00 59.84 95 ALA A C 1
ATOM 716 O O . ALA A 1 95 ? 43.094 -5.601 -4.989 1.00 59.84 95 ALA A O 1
ATOM 717 N N . PHE A 1 96 ? 41.682 -6.806 -6.231 1.00 65.69 96 PHE A N 1
ATOM 718 C CA . PHE A 1 96 ? 42.222 -8.106 -5.870 1.00 65.69 96 PHE A CA 1
ATOM 719 C C . PHE A 1 96 ? 42.346 -8.945 -7.134 1.00 65.69 96 PHE A C 1
ATOM 721 O O . PHE A 1 96 ? 41.375 -9.155 -7.864 1.00 65.69 96 PHE A O 1
ATOM 728 N N . GLN A 1 97 ? 43.565 -9.413 -7.394 1.00 62.25 97 GLN A N 1
ATOM 729 C CA . GLN A 1 97 ? 43.824 -10.413 -8.413 1.00 62.25 97 GLN A CA 1
ATOM 730 C C . GLN A 1 97 ? 43.307 -11.746 -7.881 1.00 62.25 97 GLN A C 1
ATOM 732 O O . GLN A 1 97 ? 43.717 -12.200 -6.815 1.00 62.25 97 GLN A O 1
ATOM 737 N N . GLN A 1 98 ? 42.352 -12.331 -8.596 1.00 59.28 98 GLN A N 1
ATOM 738 C CA . GLN A 1 98 ? 41.734 -13.597 -8.233 1.00 59.28 98 GLN A CA 1
ATOM 739 C C . GLN A 1 98 ? 42.821 -14.681 -8.236 1.00 59.28 98 GLN A C 1
ATOM 741 O O . GLN A 1 98 ? 43.286 -15.108 -9.292 1.00 59.28 98 GLN A O 1
ATOM 746 N N . VAL A 1 99 ? 43.290 -15.071 -7.051 1.00 64.31 99 VAL A N 1
ATOM 747 C CA . VAL A 1 99 ? 44.261 -16.157 -6.906 1.00 64.31 99 VAL A CA 1
ATOM 748 C C . VAL A 1 99 ? 43.514 -17.453 -7.199 1.00 64.31 99 VAL A C 1
ATOM 750 O O . VAL A 1 99 ? 42.520 -17.764 -6.543 1.00 64.31 99 VAL A O 1
ATOM 753 N N . LYS A 1 100 ? 43.948 -18.179 -8.230 1.00 55.88 100 LYS A N 1
ATOM 754 C CA . LYS A 1 100 ? 43.385 -19.483 -8.583 1.00 55.88 100 LYS A CA 1
ATOM 755 C C . LYS A 1 100 ? 43.723 -20.448 -7.444 1.00 55.88 100 LYS A C 1
ATOM 757 O O . LYS A 1 100 ? 44.900 -20.652 -7.160 1.00 55.88 100 LYS A O 1
ATOM 762 N N . GLY A 1 101 ? 42.706 -20.968 -6.757 1.00 52.72 101 GLY A N 1
ATOM 763 C CA . GLY A 1 101 ? 42.899 -21.946 -5.688 1.00 52.72 101 GLY A CA 1
ATOM 764 C C . GLY A 1 101 ? 43.634 -23.168 -6.229 1.00 52.72 101 GLY A C 1
ATOM 765 O O . GLY A 1 101 ? 43.241 -23.707 -7.258 1.00 52.72 101 GLY A O 1
ATOM 766 N N . THR A 1 102 ? 44.724 -23.555 -5.573 1.00 54.31 102 THR A N 1
ATOM 767 C CA . THR A 1 102 ? 45.437 -24.801 -5.852 1.00 54.31 102 THR A CA 1
ATOM 768 C C . THR A 1 102 ? 44.747 -25.930 -5.092 1.00 54.31 102 THR A C 1
ATOM 770 O O . THR A 1 102 ? 44.856 -26.022 -3.868 1.00 54.31 102 THR A O 1
ATOM 773 N N . ASP A 1 103 ? 44.023 -26.782 -5.801 1.00 45.94 103 ASP A N 1
ATOM 774 C CA . ASP A 1 103 ? 43.545 -28.068 -5.316 1.00 45.94 103 ASP A CA 1
ATOM 775 C C . ASP A 1 103 ? 44.733 -29.040 -5.242 1.00 45.94 103 ASP A C 1
ATOM 777 O O . ASP A 1 103 ? 45.314 -29.446 -6.245 1.00 45.94 103 ASP A O 1
ATOM 781 N N . GLY A 1 104 ? 45.157 -29.344 -4.013 1.00 52.06 104 GLY A N 1
ATOM 782 C CA . GLY A 1 104 ? 46.338 -30.150 -3.725 1.00 52.06 104 GLY A CA 1
ATOM 783 C C . GLY A 1 104 ? 46.223 -31.601 -4.197 1.00 52.06 104 GLY A C 1
ATOM 784 O O . GLY A 1 104 ? 45.742 -32.460 -3.457 1.00 52.06 104 GLY A O 1
ATOM 785 N N . ARG A 1 105 ? 46.755 -31.880 -5.389 1.00 44.69 105 ARG A N 1
ATOM 786 C CA . ARG A 1 105 ? 47.296 -33.187 -5.777 1.00 44.69 105 ARG A CA 1
ATOM 787 C C . ARG A 1 105 ? 48.631 -32.991 -6.494 1.00 44.69 105 ARG A C 1
ATOM 789 O O . ARG A 1 105 ? 48.688 -32.460 -7.596 1.00 44.69 105 ARG A O 1
ATOM 796 N N . ASP A 1 106 ? 49.681 -33.388 -5.790 1.00 46.31 106 ASP A N 1
ATOM 797 C CA . ASP A 1 106 ? 51.045 -33.579 -6.271 1.00 46.31 106 ASP A CA 1
ATOM 798 C C . ASP A 1 106 ? 51.060 -34.673 -7.345 1.00 46.31 106 ASP A C 1
ATOM 800 O O . ASP A 1 106 ? 50.597 -35.767 -7.046 1.00 46.31 106 ASP A O 1
ATOM 804 N N . GLU A 1 107 ? 51.535 -34.363 -8.558 1.00 40.44 107 GLU A N 1
ATOM 805 C CA . GLU A 1 107 ? 52.321 -35.256 -9.429 1.00 40.44 107 GLU A CA 1
ATOM 806 C C . GLU A 1 107 ? 53.149 -34.374 -10.384 1.00 40.44 107 GLU A C 1
ATOM 808 O O . GLU A 1 107 ? 52.615 -33.614 -11.196 1.00 40.44 107 GLU A O 1
ATOM 813 N N . GLY A 1 108 ? 54.474 -34.412 -10.239 1.00 38.78 108 GLY A N 1
ATOM 814 C CA . GLY A 1 108 ? 55.398 -33.687 -11.106 1.00 38.78 108 GLY A CA 1
ATOM 815 C C . GLY A 1 108 ? 55.592 -34.349 -12.472 1.00 38.78 108 GLY A C 1
ATOM 816 O O . GLY A 1 108 ? 55.455 -35.557 -12.602 1.00 38.78 108 GLY A O 1
ATOM 817 N N . SER A 1 109 ? 55.993 -33.562 -13.476 1.00 35.44 109 SER A N 1
ATOM 818 C CA . SER A 1 109 ? 57.049 -33.935 -14.432 1.00 35.44 109 SER A CA 1
ATOM 819 C C . SER A 1 109 ? 57.351 -32.787 -15.405 1.00 35.44 109 SER A C 1
ATOM 821 O O . SER A 1 109 ? 56.519 -32.392 -16.212 1.00 35.44 109 SER A O 1
ATOM 823 N N . ASN A 1 110 ? 58.582 -32.294 -15.282 1.00 38.69 110 ASN A N 1
ATOM 824 C CA . ASN A 1 110 ? 59.521 -31.789 -16.292 1.00 38.69 110 ASN A CA 1
ATOM 825 C C . ASN A 1 110 ? 59.087 -31.820 -17.782 1.00 38.69 110 ASN A C 1
ATOM 827 O O . ASN A 1 110 ? 58.799 -32.900 -18.303 1.00 38.69 110 ASN A O 1
ATOM 831 N N . VAL A 1 111 ? 59.139 -30.659 -18.454 1.00 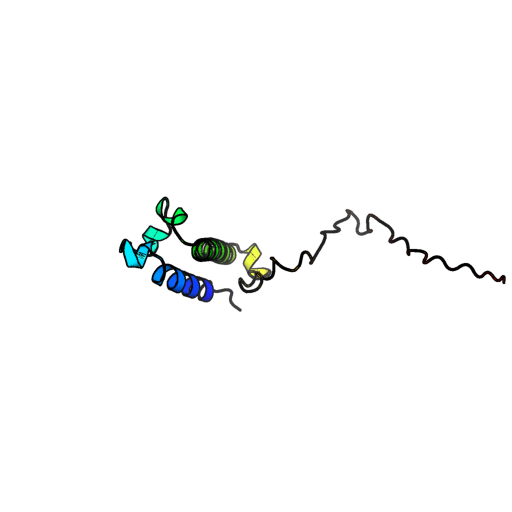39.50 111 VAL A N 1
ATOM 832 C CA . VAL A 1 111 ? 60.004 -30.286 -19.610 1.00 39.50 111 VAL A CA 1
ATOM 833 C C . VAL A 1 111 ? 59.791 -28.803 -19.924 1.00 39.50 111 VAL A C 1
ATOM 835 O O . VAL A 1 111 ? 58.617 -28.370 -19.952 1.00 39.50 111 VAL A O 1
#

Radius of gyration: 24.3 Å; chains: 1; bounding box: 75×48×35 Å

InterPro domains:
  IPR018793 Cytochrome c oxidase assembly protein PET191 [PF10203] (3-69)
  IPR018793 Cytochrome c oxidase assembly protein PET191 [PTHR28627] (3-82)

Sequence (111 aa):
MPSSCQDIRAALAACLANSDCVLVERNKAGDCLREPLVETLPTRCQQLKHGYGECKKGMIDMRKRFRGNKPISVSTEIEAGADNPSNQLYAGKPAFQQVKGTDGRDEGSNV